Protein AF-A0A8J6I978-F1 (afdb_monomer)

Sequence (134 aa):
MVVVGLAALGFCWYGVSGKATLDNQTPWLSGAVLAYAVCDVGIVLWLVAGFRAVRRGQRQVVFDTRSALGLSAVLAQGPTAEQAEVAAATLVTAPGMMRFHRPECPLVRGKSVRAMSPADASSADLATCGVCES

pLDDT: mean 87.12, std 10.65, range [55.66, 98.12]

Mean predicted aligned error: 13.12 Å

Radius of gyration: 28.67 Å; Cα contacts (8 Å, |Δi|>4): 112; chains: 1; bounding box: 56×26×74 Å

Foldseek 3Di:
DLVQLVVQLVVLVVQCPPDDDPVSNVVSVVSNVVSVVVNVVVVVVVVVVVVVVVVVVVVVVVVVVCVVVVVVVVVVVPDDPVRVVVQLQWWKDAPPALAIEGPPQPVCPPPDIDTDGPVVCVVSNRHHDPSRVD

Secondary structure (DSSP, 8-state):
-HHHHHHHHHHHHHHHTT--SHHHHHHHHHHHHHHHHHHHHHHHHHHHHHHHHHHHHHHHHHHHHHHHTTHHHHHHT---HHHHHHHHH-EEE-TT-SEEB-TT-TTTTTS--EEE-HHHHHHTTPEEPHHHH-

Structure (mmCIF, N/CA/C/O backbone):
data_AF-A0A8J6I978-F1
#
_entry.id   AF-A0A8J6I978-F1
#
loop_
_atom_site.group_PDB
_atom_site.id
_atom_site.type_symbol
_atom_site.label_atom_id
_atom_site.label_alt_id
_atom_site.label_comp_id
_atom_site.label_asym_id
_atom_site.label_entity_id
_atom_site.label_seq_id
_atom_site.pdbx_PDB_ins_code
_atom_site.Cartn_x
_atom_site.Cartn_y
_atom_site.Cartn_z
_atom_site.occupancy
_atom_site.B_iso_or_equiv
_atom_site.auth_seq_id
_atom_site.auth_comp_id
_atom_site.auth_asym_id
_atom_site.auth_atom_id
_atom_site.pdbx_PDB_model_num
ATOM 1 N N . MET A 1 1 ? 1.390 -1.258 18.491 1.00 84.69 1 MET A N 1
ATOM 2 C CA . MET A 1 1 ? 0.015 -0.737 18.329 1.00 84.69 1 MET A CA 1
ATOM 3 C C . MET A 1 1 ? -1.017 -1.845 18.389 1.00 84.69 1 MET A C 1
ATOM 5 O O . MET A 1 1 ? -1.813 -1.799 19.307 1.00 84.69 1 MET A O 1
ATOM 9 N N . VAL A 1 2 ? -0.944 -2.888 17.552 1.00 92.12 2 VAL A N 1
ATOM 10 C CA . VAL A 1 2 ? -1.906 -4.014 17.605 1.00 92.12 2 VAL A CA 1
ATOM 11 C C . VAL A 1 2 ? -2.002 -4.659 18.994 1.00 92.12 2 VAL A C 1
ATOM 13 O O . VAL A 1 2 ? -3.090 -4.769 19.535 1.00 92.12 2 VAL A O 1
ATOM 16 N N . VAL A 1 3 ? -0.873 -4.997 19.628 1.00 94.56 3 VAL A N 1
ATOM 17 C CA . VAL A 1 3 ? -0.876 -5.589 20.985 1.00 94.56 3 VAL A CA 1
ATOM 18 C C . VAL A 1 3 ? -1.511 -4.655 22.024 1.00 94.56 3 VAL A C 1
ATOM 20 O O . VAL A 1 3 ? -2.272 -5.103 22.873 1.00 94.56 3 VAL A O 1
ATOM 23 N N . VAL A 1 4 ? -1.236 -3.351 21.928 1.00 93.94 4 VAL A N 1
ATOM 24 C CA . VAL A 1 4 ? -1.802 -2.334 22.830 1.00 93.94 4 VAL A CA 1
ATOM 25 C C . VAL A 1 4 ? -3.310 -2.210 22.619 1.00 93.94 4 VAL A C 1
ATOM 27 O O . VAL A 1 4 ? -4.058 -2.204 23.590 1.00 93.94 4 VAL A O 1
ATOM 30 N N . GLY A 1 5 ? -3.760 -2.163 21.362 1.00 92.56 5 GLY A N 1
ATOM 31 C CA . GLY A 1 5 ? -5.180 -2.117 21.027 1.00 92.56 5 GLY A CA 1
ATOM 32 C C . GLY A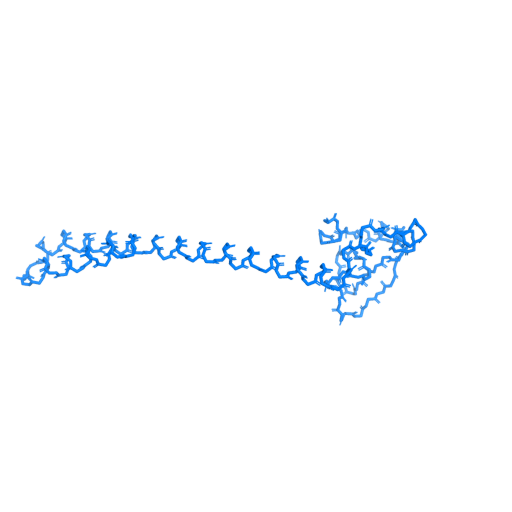 1 5 ? -5.921 -3.377 21.483 1.00 92.56 5 GLY A C 1
ATOM 33 O O . GLY A 1 5 ? -6.976 -3.263 22.095 1.00 92.56 5 GLY A O 1
ATOM 34 N N . LEU A 1 6 ? -5.341 -4.570 21.305 1.00 95.62 6 LEU A N 1
ATOM 35 C CA . LEU A 1 6 ? -5.929 -5.827 21.787 1.00 95.62 6 LEU A CA 1
ATOM 36 C C . LEU A 1 6 ? -6.025 -5.873 23.317 1.00 95.62 6 LEU A C 1
ATOM 38 O O . LEU A 1 6 ? -7.056 -6.276 23.852 1.00 95.62 6 LEU A O 1
ATOM 42 N N . ALA A 1 7 ? -4.986 -5.422 24.026 1.00 96.38 7 ALA A N 1
ATOM 43 C CA . ALA A 1 7 ? -5.012 -5.332 25.483 1.00 96.38 7 ALA A CA 1
ATOM 44 C C . ALA A 1 7 ? -6.092 -4.349 25.973 1.00 96.38 7 ALA A C 1
ATOM 46 O O . ALA A 1 7 ? -6.862 -4.673 26.876 1.00 96.38 7 ALA A O 1
ATOM 47 N N . ALA A 1 8 ? -6.196 -3.175 25.342 1.00 94.88 8 ALA A N 1
ATOM 48 C CA . ALA A 1 8 ? -7.223 -2.184 25.656 1.00 94.88 8 ALA A CA 1
ATOM 49 C C . ALA A 1 8 ? -8.642 -2.695 25.349 1.00 94.88 8 ALA A C 1
ATOM 51 O O . ALA A 1 8 ? -9.565 -2.451 26.127 1.00 94.88 8 ALA A O 1
ATOM 52 N N . LEU A 1 9 ? -8.817 -3.453 24.263 1.00 94.94 9 LEU A N 1
ATOM 53 C CA . LEU A 1 9 ? -10.093 -4.074 23.911 1.00 94.94 9 LEU A CA 1
ATOM 54 C C . LEU A 1 9 ? -10.512 -5.110 24.962 1.00 94.94 9 LEU A C 1
ATOM 56 O O . LEU A 1 9 ? -11.653 -5.093 25.419 1.00 94.94 9 LEU A O 1
ATOM 60 N N . GLY A 1 10 ? -9.576 -5.956 25.403 1.00 95.69 10 GLY A N 1
ATOM 61 C CA . GLY A 1 10 ? -9.803 -6.909 26.492 1.00 95.69 10 GLY A CA 1
ATOM 62 C C . GLY A 1 10 ? -10.162 -6.223 27.813 1.00 95.69 10 GLY A C 1
ATOM 63 O O . GLY A 1 10 ? -11.069 -6.667 28.514 1.00 95.69 10 GLY A O 1
ATOM 64 N N . PHE A 1 11 ? -9.518 -5.095 28.125 1.00 96.31 11 PHE A N 1
ATOM 65 C CA . PHE A 1 11 ? -9.857 -4.287 29.298 1.00 96.31 11 PHE A CA 1
ATOM 66 C C . PHE A 1 11 ? -11.276 -3.708 29.213 1.00 96.31 11 PHE A C 1
ATOM 68 O O . PHE A 1 11 ? -12.033 -3.792 30.179 1.00 96.31 11 PHE A O 1
ATOM 75 N N . CYS A 1 12 ? -11.674 -3.185 28.049 1.00 94.31 12 CYS A N 1
ATOM 76 C CA . CYS A 1 12 ? -13.031 -2.674 27.846 1.00 94.31 12 CYS A CA 1
ATOM 77 C C . CYS A 1 12 ? -14.085 -3.785 27.929 1.00 94.31 12 CYS A C 1
ATOM 79 O O . CYS A 1 12 ? -15.134 -3.598 28.545 1.00 94.31 12 CYS A O 1
ATOM 81 N N . TRP A 1 13 ? -13.783 -4.958 27.367 1.00 95.31 13 TRP A N 1
ATOM 82 C CA . TRP A 1 13 ? -14.623 -6.149 27.482 1.00 95.31 13 TRP A CA 1
ATOM 83 C C . TRP A 1 13 ? -14.817 -6.577 28.942 1.00 95.31 13 TRP A C 1
ATOM 85 O O . TRP A 1 13 ? -15.933 -6.861 29.381 1.00 95.31 13 TRP A O 1
ATOM 95 N N . TYR A 1 14 ? -13.740 -6.591 29.725 1.00 95.31 14 TYR A N 1
ATOM 96 C CA . TYR A 1 14 ? -13.828 -6.894 31.149 1.00 95.31 14 TYR A CA 1
ATOM 97 C C . TYR A 1 14 ? -14.659 -5.844 31.900 1.00 95.31 14 TYR A C 1
ATOM 99 O O . TYR A 1 14 ? -15.519 -6.200 32.697 1.00 95.31 14 TYR A O 1
ATOM 107 N N . GLY A 1 15 ? -14.464 -4.556 31.604 1.00 91.75 15 GLY A N 1
ATOM 108 C CA . GLY A 1 15 ? -15.198 -3.466 32.251 1.00 91.75 15 GLY A CA 1
ATOM 109 C C . GLY A 1 15 ? -16.704 -3.451 31.962 1.00 91.75 15 GLY A C 1
ATOM 110 O O . GLY A 1 15 ? -17.491 -3.064 32.831 1.00 91.75 15 GLY A O 1
ATOM 111 N N . VAL A 1 16 ? -17.118 -3.905 30.772 1.00 94.75 16 VAL A N 1
ATOM 112 C CA . VAL A 1 16 ? -18.542 -4.048 30.421 1.00 94.75 16 VAL A CA 1
ATOM 113 C C . VAL A 1 16 ? -19.162 -5.327 31.001 1.00 94.75 16 VAL A C 1
ATOM 115 O O . VAL A 1 16 ? -20.367 -5.368 31.263 1.00 94.75 16 VAL A O 1
ATOM 118 N N . SER A 1 17 ? -18.350 -6.360 31.251 1.00 90.25 17 SER A N 1
ATOM 119 C CA . SER A 1 17 ? -18.807 -7.640 31.798 1.00 90.25 17 SER A CA 1
ATOM 120 C C . SER A 1 17 ? -19.391 -7.446 33.203 1.00 90.25 17 SER A C 1
ATOM 122 O O . SER A 1 17 ? -18.697 -7.066 34.140 1.00 90.25 17 SER A O 1
ATOM 124 N N . GLY A 1 18 ? -20.695 -7.693 33.353 1.00 86.94 18 GLY A N 1
ATOM 125 C CA . GLY A 1 18 ? -21.420 -7.531 34.622 1.00 86.94 18 GLY A CA 1
ATOM 126 C C . GLY A 1 18 ? -22.194 -6.216 34.775 1.00 86.94 18 GLY A C 1
ATOM 127 O O . GLY A 1 18 ? -22.814 -5.996 35.815 1.00 86.94 18 GLY A O 1
ATOM 128 N N . LYS A 1 19 ? -22.218 -5.341 33.760 1.00 87.62 19 LYS A N 1
ATOM 129 C CA . LYS A 1 19 ? -23.062 -4.132 33.752 1.00 87.62 19 LYS A CA 1
ATOM 130 C C . LYS A 1 19 ? -24.410 -4.413 33.072 1.00 87.62 19 LYS A C 1
ATOM 132 O O . LYS A 1 19 ? -24.445 -4.743 31.892 1.00 87.62 19 LYS A O 1
ATOM 137 N N . ALA A 1 20 ? -25.523 -4.238 33.790 1.00 86.00 20 ALA A N 1
ATOM 138 C CA . ALA A 1 20 ? -26.868 -4.544 33.275 1.00 86.00 20 ALA A CA 1
ATOM 139 C C . ALA A 1 20 ? -27.563 -3.378 32.541 1.00 86.00 20 ALA A C 1
ATOM 141 O O . ALA A 1 20 ? -28.458 -3.612 31.735 1.00 86.00 20 ALA A O 1
ATOM 142 N N . THR A 1 21 ? -27.170 -2.128 32.808 1.00 91.12 21 THR A N 1
ATOM 143 C CA . THR A 1 21 ? -27.792 -0.936 32.208 1.00 91.12 21 THR A CA 1
ATOM 144 C C . THR A 1 21 ? -26.907 -0.321 31.130 1.00 91.12 21 THR A C 1
ATOM 146 O O . THR A 1 21 ? -25.686 -0.267 31.283 1.00 91.12 21 THR A O 1
ATOM 149 N N . LEU A 1 22 ? -27.527 0.188 30.062 1.00 85.69 22 LEU A N 1
ATOM 150 C CA . LEU A 1 22 ? -26.824 0.791 28.924 1.00 85.69 22 LEU A CA 1
ATOM 151 C C . LEU A 1 22 ? -25.956 1.989 29.327 1.00 85.69 22 LEU A C 1
ATOM 153 O O . LEU A 1 22 ? -24.813 2.064 28.888 1.00 85.69 22 LEU A O 1
ATOM 157 N N . ASP A 1 23 ? -26.429 2.853 30.229 1.00 87.19 23 ASP A N 1
ATOM 158 C CA . ASP A 1 23 ? -25.660 4.018 30.702 1.00 87.19 23 ASP A CA 1
ATOM 159 C C . ASP A 1 23 ? -24.301 3.628 31.293 1.00 87.19 23 ASP A C 1
ATOM 161 O O . ASP A 1 23 ? -23.299 4.318 31.105 1.00 87.19 23 ASP A O 1
ATOM 165 N N . ASN A 1 24 ? -24.242 2.470 31.952 1.00 88.00 24 ASN A N 1
ATOM 166 C CA . ASN A 1 24 ? -23.008 1.947 32.519 1.00 88.00 24 ASN A CA 1
ATOM 167 C C . ASN A 1 24 ? -22.114 1.237 31.488 1.00 88.00 24 ASN A C 1
ATOM 169 O O . ASN A 1 24 ? -20.942 1.008 31.782 1.00 88.00 24 ASN A O 1
ATOM 173 N N . GLN A 1 25 ? -22.644 0.866 30.317 1.00 92.94 25 GLN A N 1
ATOM 174 C CA . GLN A 1 25 ? -21.908 0.206 29.231 1.00 92.94 25 GLN A CA 1
ATOM 175 C C . GLN A 1 25 ? -21.327 1.207 28.223 1.00 92.94 25 GLN A C 1
ATOM 177 O O . GLN A 1 25 ? -20.241 0.970 27.696 1.00 92.94 25 GLN A O 1
ATOM 182 N N . THR A 1 26 ? -22.000 2.341 27.992 1.00 94.75 26 THR A N 1
ATOM 183 C CA . THR A 1 26 ? -21.595 3.393 27.041 1.00 94.75 26 THR A CA 1
ATOM 184 C C . THR A 1 26 ? -20.112 3.786 27.112 1.00 94.75 26 THR A C 1
ATOM 186 O O . THR A 1 26 ? -19.460 3.771 26.065 1.00 94.75 26 THR A O 1
ATOM 189 N N . PRO A 1 27 ? -19.514 4.097 28.283 1.00 94.62 27 PRO A N 1
ATOM 190 C CA . PRO A 1 27 ? -18.098 4.469 28.328 1.00 94.62 27 PRO A CA 1
ATOM 191 C C . PRO A 1 27 ? -17.167 3.326 27.894 1.00 94.62 27 PRO A C 1
ATOM 193 O O . PRO A 1 27 ? -16.166 3.572 27.220 1.00 94.62 27 PRO A O 1
ATOM 196 N N . TRP A 1 28 ? -17.511 2.076 28.216 1.00 96.00 28 TRP A N 1
ATOM 197 C CA . TRP A 1 28 ? -16.728 0.900 27.827 1.00 96.00 28 TRP A CA 1
ATOM 198 C C . TRP A 1 28 ? -16.827 0.607 26.334 1.00 96.00 28 TRP A C 1
ATOM 200 O O . TRP A 1 28 ? -15.824 0.260 25.716 1.00 96.00 28 TRP A O 1
ATOM 210 N N . LEU A 1 29 ? -18.006 0.799 25.740 1.00 94.62 29 LEU A N 1
ATOM 211 C CA . LEU A 1 29 ? -18.204 0.665 24.296 1.00 94.62 29 LEU A CA 1
ATOM 212 C C . LEU A 1 29 ? -17.407 1.720 23.525 1.00 94.62 29 LEU A C 1
ATOM 214 O O . LEU A 1 29 ? -16.689 1.377 22.588 1.00 94.62 29 LEU A O 1
ATOM 218 N N . SER A 1 30 ? -17.452 2.982 23.956 1.00 96.44 30 SER A N 1
ATOM 219 C CA . SER A 1 30 ? -16.632 4.049 23.365 1.00 96.44 30 SER A CA 1
ATOM 220 C C . SER A 1 30 ? -15.133 3.746 23.481 1.00 96.44 30 SER A C 1
ATOM 222 O O . SER A 1 30 ? -14.387 3.917 22.516 1.00 96.44 30 SER A O 1
ATOM 224 N N . GLY A 1 31 ? -14.694 3.232 24.635 1.00 96.31 31 GLY A N 1
ATOM 225 C CA . GLY A 1 31 ? -13.320 2.767 24.835 1.00 96.31 31 GLY A CA 1
ATO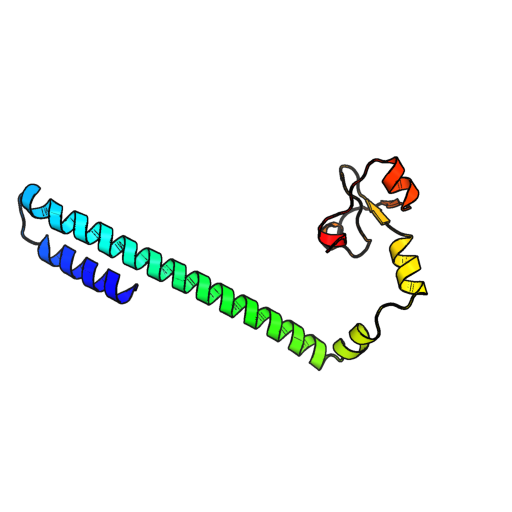M 226 C C . GLY A 1 31 ? -12.937 1.619 23.897 1.00 96.31 31 GLY A C 1
ATOM 227 O O . GLY A 1 31 ? -11.857 1.642 23.306 1.00 96.31 31 GLY A O 1
ATOM 228 N N . ALA A 1 32 ? -13.835 0.652 23.693 1.00 95.56 32 ALA A N 1
ATOM 229 C CA . ALA A 1 32 ? -13.619 -0.471 22.786 1.00 95.56 32 ALA A CA 1
ATOM 230 C C . ALA A 1 32 ? -13.494 -0.019 21.321 1.00 95.56 32 ALA A C 1
ATOM 232 O O . ALA A 1 32 ? -12.612 -0.502 20.612 1.00 95.56 32 ALA A O 1
ATOM 233 N N . VAL A 1 33 ? -14.308 0.947 20.881 1.00 97.69 33 VAL A N 1
ATOM 234 C CA . VAL A 1 33 ? -14.201 1.546 19.536 1.00 97.69 33 VAL A CA 1
ATOM 235 C C . VAL A 1 33 ? -12.841 2.221 19.346 1.00 97.69 33 VAL A C 1
ATOM 237 O O . VAL A 1 33 ? -12.186 2.015 18.324 1.00 97.69 33 VAL A O 1
ATOM 240 N N . LEU A 1 34 ? -12.368 2.976 20.343 1.00 97.12 34 LEU A N 1
ATOM 241 C CA . LEU A 1 34 ? -11.047 3.603 20.283 1.00 97.12 34 LEU A CA 1
ATOM 242 C C . LEU A 1 34 ? -9.918 2.559 20.256 1.00 97.12 34 LEU A C 1
ATOM 244 O O . LEU A 1 34 ? -8.980 2.679 19.469 1.00 97.12 34 LEU A O 1
ATOM 248 N N . ALA A 1 35 ? -10.014 1.514 21.082 1.00 96.00 35 ALA A N 1
ATOM 249 C CA . ALA A 1 35 ? -9.049 0.417 21.108 1.00 96.00 35 ALA A CA 1
ATOM 250 C C . ALA A 1 35 ? -8.977 -0.318 19.758 1.00 96.00 35 ALA A C 1
ATOM 252 O O . ALA A 1 35 ? -7.885 -0.634 19.280 1.00 96.00 35 ALA A O 1
ATOM 253 N N . TYR A 1 36 ? -10.127 -0.528 19.114 1.00 97.00 36 TYR A N 1
ATOM 254 C CA . TYR A 1 36 ? -10.213 -1.108 17.777 1.00 97.00 36 TYR A CA 1
ATOM 255 C C . TYR A 1 36 ? -9.530 -0.223 16.724 1.00 97.00 36 TYR A C 1
ATOM 257 O O . TYR A 1 36 ? -8.691 -0.711 15.969 1.00 97.00 36 TYR A O 1
ATOM 265 N N . ALA A 1 37 ? -9.767 1.092 16.746 1.00 97.19 37 ALA A N 1
ATOM 266 C CA . ALA A 1 37 ? -9.087 2.024 15.843 1.00 97.19 37 ALA A CA 1
ATOM 267 C C . ALA A 1 37 ? -7.550 1.976 15.991 1.00 97.19 37 ALA A C 1
ATOM 269 O O . ALA A 1 37 ? -6.816 2.050 15.004 1.00 97.19 37 ALA A O 1
ATOM 270 N N . VAL A 1 38 ? -7.036 1.792 17.213 1.00 96.88 38 VAL A N 1
ATOM 271 C CA . VAL A 1 38 ? -5.591 1.613 17.458 1.00 96.88 38 VAL A CA 1
ATOM 272 C C . VAL A 1 38 ? -5.063 0.312 16.836 1.00 96.88 38 VAL A C 1
ATOM 274 O O . VAL A 1 38 ? -3.943 0.296 16.306 1.00 96.88 38 VAL A O 1
ATOM 277 N N . CYS A 1 39 ? -5.843 -0.773 16.872 1.00 97.06 39 CYS A N 1
ATOM 278 C CA . CYS A 1 39 ? -5.509 -2.013 16.168 1.00 97.06 39 CYS A CA 1
ATOM 279 C C . CYS A 1 39 ? -5.420 -1.788 14.659 1.00 97.06 39 CYS A C 1
ATOM 281 O O . CYS A 1 39 ? -4.400 -2.147 14.068 1.00 97.06 39 CYS A O 1
ATOM 283 N N . ASP A 1 40 ? -6.426 -1.146 14.065 1.00 97.38 40 ASP A N 1
ATOM 284 C CA . ASP A 1 40 ? -6.486 -0.888 12.624 1.00 97.38 40 ASP A CA 1
ATOM 285 C C . ASP A 1 40 ? -5.294 -0.064 12.145 1.00 97.38 40 ASP A C 1
ATOM 287 O O . ASP A 1 40 ? -4.609 -0.448 11.195 1.00 97.38 40 ASP A O 1
ATOM 291 N N . VAL A 1 41 ? -4.960 1.017 12.856 1.00 97.62 41 VAL A N 1
ATOM 292 C CA . VAL A 1 41 ? -3.758 1.813 12.564 1.00 97.62 41 VAL A CA 1
ATOM 293 C C . VAL A 1 41 ? -2.503 0.942 12.638 1.00 97.62 41 VAL A C 1
ATOM 295 O O . VAL A 1 41 ? -1.638 1.013 11.765 1.00 97.62 41 VAL A O 1
ATOM 298 N N . GLY A 1 42 ? -2.403 0.079 13.652 1.00 96.94 42 GLY A N 1
ATOM 299 C CA . GLY A 1 42 ? -1.298 -0.867 13.779 1.00 96.94 42 GLY A CA 1
ATOM 300 C C . GLY A 1 42 ? -1.182 -1.828 12.592 1.00 96.94 42 GLY A C 1
ATOM 301 O O . GLY A 1 42 ? -0.074 -2.038 12.096 1.00 96.94 42 GLY A O 1
ATOM 302 N N . ILE A 1 43 ? -2.304 -2.378 12.127 1.00 97.38 43 ILE A N 1
ATOM 303 C CA . ILE A 1 43 ? -2.368 -3.297 10.983 1.00 97.38 43 ILE A CA 1
ATOM 304 C C . ILE A 1 43 ? -1.985 -2.570 9.693 1.00 97.38 43 ILE A C 1
ATOM 306 O O . ILE A 1 43 ? -1.140 -3.061 8.947 1.00 97.38 43 ILE A O 1
ATOM 310 N N . VAL A 1 44 ? -2.538 -1.380 9.447 1.00 98.12 44 VAL A N 1
ATOM 311 C CA . VAL A 1 44 ? -2.225 -0.572 8.258 1.00 98.12 44 VAL A CA 1
ATOM 312 C C . VAL A 1 44 ? -0.737 -0.235 8.207 1.00 98.12 44 VAL A C 1
ATOM 314 O O . VAL A 1 44 ? -0.096 -0.432 7.174 1.00 98.12 44 VAL A O 1
ATOM 317 N N . LEU A 1 45 ? -0.152 0.218 9.320 1.00 97.88 45 LEU A N 1
ATOM 318 C CA . LEU A 1 45 ? 1.281 0.514 9.387 1.00 97.88 45 LEU A CA 1
ATOM 319 C C . LEU A 1 45 ? 2.132 -0.736 9.140 1.00 97.88 45 LEU A C 1
ATOM 321 O O . LEU A 1 45 ? 3.123 -0.664 8.408 1.00 97.88 45 LEU A O 1
ATOM 325 N N . TRP A 1 46 ? 1.736 -1.879 9.704 1.00 97.81 46 TRP A N 1
ATOM 326 C CA . TRP A 1 46 ? 2.414 -3.153 9.478 1.00 97.81 46 TRP A CA 1
ATOM 327 C C . TRP A 1 46 ? 2.351 -3.583 8.006 1.00 97.81 46 TRP A C 1
ATOM 329 O O . TRP A 1 46 ? 3.386 -3.917 7.428 1.00 97.81 46 TRP A O 1
ATOM 339 N N . LEU A 1 47 ? 1.185 -3.483 7.361 1.00 98.12 47 LEU A N 1
ATOM 340 C CA . LEU A 1 47 ? 1.013 -3.782 5.936 1.00 98.12 47 LEU A CA 1
ATOM 341 C C . LEU A 1 47 ? 1.858 -2.858 5.055 1.00 98.12 47 LEU A C 1
ATOM 343 O O . LEU A 1 47 ? 2.562 -3.324 4.162 1.00 98.12 47 LEU A O 1
ATOM 347 N N . VAL A 1 48 ? 1.850 -1.551 5.325 1.00 98.06 48 VAL A N 1
ATOM 348 C CA . VAL A 1 48 ? 2.664 -0.574 4.586 1.00 98.06 48 VAL A CA 1
ATOM 349 C C . VAL A 1 48 ? 4.157 -0.874 4.735 1.00 98.06 48 VAL A C 1
ATOM 351 O O . VAL A 1 48 ? 4.900 -0.807 3.751 1.00 98.06 48 VAL A O 1
ATOM 354 N N . ALA A 1 49 ? 4.612 -1.218 5.942 1.00 97.38 49 ALA A N 1
ATOM 355 C CA . ALA A 1 49 ? 5.994 -1.620 6.184 1.00 97.38 49 ALA A CA 1
ATOM 356 C C . ALA A 1 49 ? 6.341 -2.919 5.436 1.00 97.38 49 ALA A C 1
ATOM 358 O O . ALA A 1 49 ? 7.375 -2.978 4.767 1.00 97.38 49 ALA A O 1
ATOM 359 N N . GLY A 1 50 ? 5.450 -3.913 5.468 1.00 97.81 50 GLY A N 1
ATOM 360 C CA . GLY A 1 50 ? 5.585 -5.173 4.738 1.00 97.81 50 GLY A CA 1
ATOM 361 C C . GLY A 1 50 ? 5.685 -4.965 3.227 1.00 97.81 50 GLY A C 1
ATOM 362 O O . GLY A 1 50 ? 6.643 -5.418 2.603 1.00 97.81 50 GLY A O 1
ATOM 363 N N . PHE A 1 51 ? 4.778 -4.190 2.628 1.00 97.50 51 PHE A N 1
ATOM 364 C CA . PHE A 1 51 ? 4.833 -3.871 1.198 1.00 97.50 51 PHE A CA 1
ATOM 365 C C . PHE A 1 51 ? 6.098 -3.102 0.815 1.00 97.50 51 PHE A C 1
ATOM 367 O O . PHE A 1 51 ? 6.674 -3.345 -0.249 1.00 97.50 51 PHE A O 1
ATOM 374 N N . ARG A 1 52 ? 6.579 -2.199 1.680 1.00 96.81 52 ARG A N 1
ATOM 375 C CA . ARG A 1 52 ? 7.863 -1.516 1.476 1.00 96.81 52 ARG A CA 1
ATOM 376 C C . ARG A 1 52 ? 9.037 -2.489 1.511 1.00 96.81 52 ARG A C 1
ATOM 378 O O . ARG A 1 52 ? 9.921 -2.371 0.663 1.00 96.81 52 ARG A O 1
ATOM 385 N N . ALA A 1 53 ? 9.044 -3.438 2.443 1.00 96.75 53 ALA A N 1
ATOM 386 C CA . ALA A 1 53 ? 10.077 -4.464 2.533 1.00 96.75 53 ALA A CA 1
ATOM 387 C C . ALA A 1 53 ? 10.078 -5.369 1.291 1.00 96.75 53 ALA A C 1
ATOM 389 O O . ALA A 1 53 ? 11.122 -5.536 0.664 1.00 96.75 53 ALA A O 1
ATOM 390 N N . VAL A 1 54 ? 8.906 -5.847 0.859 1.00 97.44 54 VAL A N 1
ATOM 391 C CA . VAL A 1 54 ? 8.755 -6.659 -0.361 1.00 97.44 54 VAL A CA 1
ATOM 392 C C . VAL A 1 54 ? 9.236 -5.895 -1.591 1.00 97.44 54 VAL A C 1
ATOM 394 O O . VAL A 1 54 ? 10.030 -6.420 -2.367 1.00 97.44 54 VAL A O 1
ATOM 397 N N . ARG A 1 55 ? 8.832 -4.629 -1.757 1.00 95.00 55 ARG A N 1
ATOM 398 C CA . ARG A 1 55 ? 9.260 -3.809 -2.901 1.00 95.00 55 ARG A CA 1
ATOM 399 C C . ARG A 1 55 ? 10.777 -3.596 -2.923 1.00 95.00 55 ARG A C 1
ATOM 401 O O . ARG A 1 55 ? 11.371 -3.583 -3.999 1.00 95.00 55 ARG A O 1
ATOM 408 N N . ARG A 1 56 ? 11.415 -3.426 -1.758 1.00 94.94 56 ARG A N 1
ATOM 409 C CA . ARG A 1 56 ? 12.883 -3.355 -1.653 1.00 94.94 56 ARG A CA 1
ATOM 410 C C . ARG A 1 56 ? 13.528 -4.689 -2.023 1.00 94.94 56 ARG A C 1
ATOM 412 O O . ARG A 1 56 ? 14.446 -4.691 -2.834 1.00 94.94 56 ARG A O 1
ATOM 419 N N . GLY A 1 57 ? 13.001 -5.800 -1.511 1.00 95.06 57 GLY A N 1
ATOM 420 C CA . GLY A 1 57 ? 13.476 -7.145 -1.840 1.00 95.06 57 GLY A CA 1
ATOM 421 C C . GLY A 1 57 ? 13.377 -7.455 -3.335 1.00 95.06 57 GLY A C 1
ATOM 422 O O . GLY A 1 57 ? 14.341 -7.913 -3.930 1.00 95.06 57 GLY A O 1
ATOM 423 N N . GLN A 1 58 ? 12.262 -7.110 -3.981 1.00 94.81 58 GLN A N 1
ATOM 424 C CA . GLN A 1 58 ? 12.096 -7.279 -5.429 1.00 94.81 58 GLN A CA 1
ATOM 425 C C . GLN A 1 58 ? 13.133 -6.486 -6.231 1.00 94.81 58 GLN A C 1
ATOM 427 O O . GLN A 1 58 ? 13.706 -7.012 -7.182 1.00 94.81 58 GLN A O 1
ATOM 432 N N . ARG A 1 59 ? 13.408 -5.232 -5.845 1.00 92.50 59 ARG A N 1
ATOM 433 C CA . ARG A 1 59 ? 14.458 -4.424 -6.488 1.00 92.50 59 ARG A CA 1
ATOM 434 C C . ARG A 1 59 ? 15.835 -5.055 -6.321 1.00 92.50 59 ARG A C 1
ATOM 436 O O . ARG A 1 59 ? 16.591 -5.084 -7.286 1.00 92.50 59 ARG A O 1
ATOM 443 N N . GLN A 1 60 ? 16.120 -5.572 -5.130 1.00 93.38 60 GLN A N 1
ATOM 444 C CA . GLN A 1 60 ? 17.381 -6.241 -4.837 1.00 93.38 60 GLN A CA 1
ATOM 445 C C . GLN A 1 60 ? 17.551 -7.499 -5.692 1.00 93.38 60 GLN A C 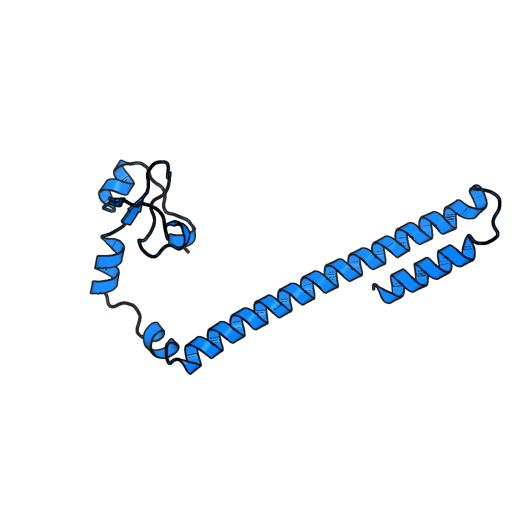1
ATOM 447 O O . GLN A 1 60 ? 18.550 -7.623 -6.383 1.00 93.38 60 GLN A O 1
ATOM 452 N N . VAL A 1 61 ? 16.534 -8.361 -5.761 1.00 94.50 61 VAL A N 1
ATOM 453 C CA . VAL A 1 61 ? 16.567 -9.573 -6.596 1.00 94.50 61 VAL A CA 1
ATOM 454 C C . VAL A 1 61 ? 16.784 -9.232 -8.070 1.00 94.50 61 VAL A C 1
ATOM 456 O O . VAL A 1 61 ? 17.576 -9.892 -8.735 1.00 94.50 61 VAL A O 1
ATOM 459 N N . VAL A 1 62 ? 16.127 -8.193 -8.598 1.00 92.56 62 VAL A N 1
ATOM 460 C CA . VAL A 1 62 ? 16.347 -7.754 -9.989 1.00 92.56 62 VAL A CA 1
ATOM 461 C C . VAL A 1 62 ? 17.785 -7.284 -10.200 1.00 92.56 62 VAL A C 1
ATOM 463 O O . VAL A 1 62 ? 18.391 -7.629 -11.214 1.00 92.56 62 VAL A O 1
ATOM 466 N N . PHE A 1 63 ? 18.332 -6.505 -9.267 1.00 89.12 63 PHE A N 1
ATOM 467 C CA . PHE A 1 63 ? 19.715 -6.040 -9.336 1.00 89.12 63 PHE A CA 1
ATOM 468 C C . PHE A 1 63 ? 20.708 -7.208 -9.274 1.00 89.12 63 PHE A C 1
ATOM 470 O O . PHE A 1 63 ? 21.564 -7.314 -10.150 1.00 89.12 63 PHE A O 1
ATOM 477 N N . ASP A 1 64 ? 20.535 -8.117 -8.315 1.00 90.00 64 ASP A N 1
ATOM 478 C CA . ASP A 1 64 ? 21.388 -9.292 -8.118 1.00 90.00 64 ASP A CA 1
ATOM 479 C C . ASP A 1 64 ? 21.305 -10.257 -9.308 1.00 90.00 64 ASP A C 1
ATOM 481 O O . ASP A 1 64 ? 22.305 -10.813 -9.749 1.00 90.00 64 ASP A O 1
ATOM 485 N N . THR A 1 65 ? 20.121 -10.413 -9.904 1.00 92.00 65 THR A N 1
ATOM 486 C CA . THR A 1 65 ? 19.948 -11.226 -11.117 1.00 92.00 65 THR A CA 1
ATOM 487 C C . THR A 1 65 ? 20.665 -10.590 -12.309 1.00 92.00 65 THR A C 1
ATOM 489 O O . THR A 1 65 ? 21.332 -11.281 -13.075 1.00 92.00 65 THR A O 1
ATOM 492 N N . ARG A 1 66 ? 20.563 -9.263 -12.481 1.00 87.94 66 ARG A N 1
ATOM 493 C CA . ARG A 1 66 ? 21.261 -8.545 -13.562 1.00 87.94 66 ARG A CA 1
ATOM 494 C C . ARG A 1 66 ? 22.775 -8.600 -13.403 1.00 87.94 66 ARG A C 1
ATOM 496 O O . ARG A 1 66 ? 23.468 -8.745 -14.408 1.00 87.94 66 ARG A O 1
ATOM 503 N N . SER A 1 67 ? 23.281 -8.485 -12.176 1.00 86.69 67 SER A N 1
ATOM 504 C CA . SER A 1 67 ? 24.714 -8.585 -11.907 1.00 86.69 67 SER A CA 1
ATOM 505 C C . SER A 1 67 ? 25.221 -10.012 -12.128 1.00 86.69 67 SER A C 1
ATOM 507 O O . SER A 1 67 ? 26.210 -10.183 -12.835 1.00 86.69 67 SER A O 1
ATOM 509 N N . ALA A 1 68 ? 24.506 -11.030 -11.636 1.00 88.56 68 ALA A N 1
ATOM 510 C CA . ALA A 1 68 ? 24.863 -12.437 -11.821 1.00 88.56 68 ALA A CA 1
ATOM 511 C C . ALA A 1 68 ? 24.880 -12.863 -13.300 1.00 88.56 68 ALA A C 1
ATOM 513 O O . ALA A 1 68 ? 25.740 -13.637 -13.709 1.00 88.56 68 ALA A O 1
ATOM 514 N N . LEU A 1 69 ? 23.963 -12.333 -14.116 1.00 89.94 69 LEU A N 1
ATOM 515 C CA . LEU A 1 69 ? 23.908 -12.596 -15.559 1.00 89.94 69 LEU A CA 1
ATOM 516 C C . LEU A 1 69 ? 24.866 -11.717 -16.386 1.00 89.94 69 LEU A C 1
ATOM 518 O O . LEU A 1 69 ? 24.837 -11.782 -17.612 1.00 89.94 69 LEU A O 1
ATOM 522 N N . GLY A 1 70 ? 25.661 -10.841 -15.760 1.00 84.75 70 GLY A N 1
ATOM 523 C CA . GLY A 1 70 ? 26.525 -9.884 -16.467 1.00 84.75 70 GLY A CA 1
ATOM 524 C C . GLY A 1 70 ? 25.765 -8.818 -17.272 1.00 84.75 70 GLY A C 1
ATOM 525 O O . GLY A 1 70 ? 26.370 -8.010 -17.977 1.00 84.75 70 GLY A O 1
ATOM 526 N N . LEU A 1 71 ? 24.436 -8.766 -17.142 1.00 77.94 71 LEU A N 1
ATOM 527 C CA . LEU A 1 71 ? 23.561 -7.866 -17.891 1.00 77.94 71 LEU A CA 1
ATOM 528 C C . LEU A 1 71 ? 23.798 -6.398 -17.525 1.00 77.94 71 LEU A C 1
ATOM 530 O O . LEU A 1 71 ? 23.564 -5.513 -18.341 1.00 77.94 71 LEU A O 1
ATOM 534 N N . SER A 1 72 ? 24.287 -6.131 -16.313 1.00 74.00 72 SER A N 1
ATOM 535 C CA . SER A 1 72 ? 24.648 -4.780 -15.873 1.00 74.00 72 SER A CA 1
ATOM 536 C C . SER A 1 72 ? 25.733 -4.146 -16.752 1.00 74.00 72 SER A C 1
ATOM 538 O O . SER A 1 72 ? 25.654 -2.954 -17.030 1.00 74.00 72 SER A O 1
ATOM 540 N N . ALA A 1 73 ? 26.706 -4.930 -17.233 1.00 73.00 73 ALA A N 1
ATOM 541 C CA . ALA A 1 73 ? 27.760 -4.436 -18.122 1.00 73.00 73 ALA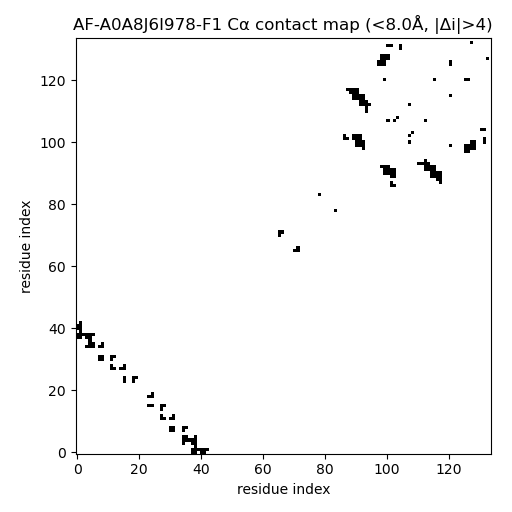 A CA 1
ATOM 542 C C . ALA A 1 73 ? 27.230 -4.160 -19.538 1.00 73.00 73 ALA A C 1
ATOM 544 O O . ALA A 1 73 ? 27.595 -3.162 -20.149 1.00 73.00 73 ALA A O 1
ATOM 545 N N . VAL A 1 74 ? 26.318 -5.007 -20.024 1.00 72.62 74 VAL A N 1
ATOM 546 C CA . VAL A 1 74 ? 25.656 -4.842 -21.329 1.00 72.62 74 VAL A CA 1
ATOM 547 C C . VAL A 1 74 ? 24.732 -3.619 -21.326 1.00 72.62 74 VAL A C 1
ATOM 549 O O . VAL A 1 74 ? 24.751 -2.825 -22.258 1.00 72.62 74 VAL A O 1
ATOM 552 N N . LEU A 1 75 ? 23.956 -3.413 -20.258 1.00 68.06 75 LEU A N 1
ATOM 553 C CA . LEU A 1 75 ? 23.083 -2.241 -20.119 1.00 68.06 75 LEU A CA 1
ATOM 554 C C . LEU A 1 75 ? 23.872 -0.935 -19.947 1.00 68.06 75 LEU A C 1
ATOM 556 O O . LEU A 1 75 ? 23.418 0.107 -20.411 1.00 68.06 75 LEU A O 1
ATOM 560 N N . ALA A 1 76 ? 25.045 -0.978 -19.306 1.00 71.12 76 ALA A N 1
ATOM 561 C CA . ALA A 1 76 ? 25.912 0.190 -19.148 1.00 71.12 76 ALA A CA 1
ATOM 562 C C . ALA A 1 76 ? 26.508 0.687 -20.476 1.00 71.12 76 ALA A C 1
ATOM 564 O O . ALA A 1 76 ? 26.860 1.858 -20.578 1.00 71.12 76 ALA A O 1
ATOM 565 N N . GLN A 1 77 ? 26.600 -0.178 -21.491 1.00 72.94 77 GLN A N 1
ATOM 566 C CA . GLN A 1 77 ? 27.072 0.200 -22.826 1.00 72.94 77 GLN A CA 1
ATOM 567 C C . GLN A 1 77 ? 26.033 1.022 -23.607 1.00 72.94 77 GLN A C 1
ATOM 569 O O . GLN A 1 77 ? 26.409 1.717 -24.546 1.00 72.94 77 GLN A O 1
ATOM 574 N N . GLY A 1 78 ? 24.762 1.012 -23.179 1.00 57.69 78 GLY A N 1
ATOM 575 C CA . GLY A 1 78 ? 23.671 1.745 -23.822 1.00 57.69 78 GLY A CA 1
ATOM 576 C C . GLY A 1 78 ? 23.368 1.266 -25.253 1.00 57.69 78 GLY A C 1
ATOM 577 O O . GLY A 1 78 ? 24.149 0.530 -25.856 1.00 57.69 78 GLY A O 1
ATOM 578 N N . PRO A 1 79 ? 22.210 1.640 -25.823 1.00 62.38 79 PRO A N 1
ATOM 579 C CA . PRO A 1 79 ? 21.975 1.439 -27.246 1.00 62.38 79 PRO A CA 1
ATOM 580 C C . PRO A 1 79 ? 22.934 2.325 -28.048 1.00 62.38 79 PRO A C 1
ATOM 582 O O . PRO A 1 79 ? 23.136 3.497 -27.726 1.00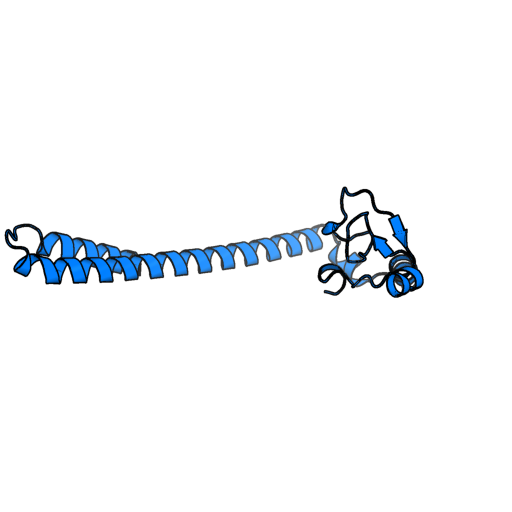 62.38 79 PRO A O 1
ATOM 585 N N . THR A 1 80 ? 23.513 1.769 -29.110 1.00 69.44 80 THR A N 1
ATOM 586 C CA . THR A 1 80 ? 24.276 2.569 -30.080 1.00 69.44 80 THR A CA 1
ATOM 587 C C . THR A 1 80 ? 23.365 3.612 -30.737 1.00 69.44 80 THR A C 1
ATOM 589 O O . THR A 1 80 ? 22.152 3.411 -30.821 1.00 69.44 80 THR A O 1
ATOM 592 N N . ALA A 1 81 ? 23.930 4.728 -31.212 1.00 63.88 81 ALA A N 1
ATOM 593 C CA . ALA A 1 81 ? 23.160 5.792 -31.870 1.00 63.88 81 ALA A CA 1
ATOM 594 C C . ALA A 1 81 ? 22.285 5.251 -33.020 1.00 63.88 81 ALA A C 1
ATOM 596 O O . ALA A 1 81 ? 21.123 5.624 -33.136 1.00 63.88 81 ALA A O 1
ATOM 597 N N . GLU A 1 82 ? 22.806 4.281 -33.773 1.00 60.75 82 GLU A N 1
ATOM 598 C 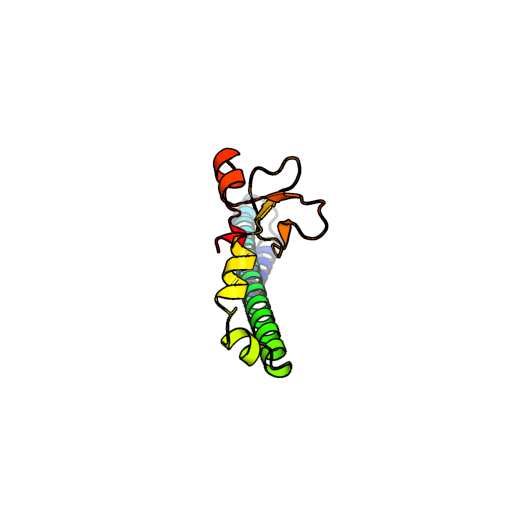CA . GLU A 1 82 ? 22.102 3.587 -34.856 1.00 60.75 82 GLU A CA 1
ATOM 599 C C . GLU A 1 82 ? 20.902 2.761 -34.351 1.00 60.75 82 GLU A C 1
ATOM 601 O O . GLU A 1 82 ? 19.814 2.809 -34.917 1.00 60.75 82 GLU A O 1
ATOM 606 N N . GLN A 1 83 ? 21.041 2.059 -33.222 1.00 61.03 83 GLN A N 1
ATOM 607 C CA . GLN A 1 83 ? 19.934 1.317 -32.603 1.00 61.03 83 GLN A CA 1
ATOM 608 C C . GLN A 1 83 ? 18.874 2.241 -31.989 1.00 61.03 83 GLN A C 1
ATOM 610 O O . GLN A 1 83 ? 17.684 1.922 -32.022 1.00 61.03 83 GLN A O 1
ATOM 615 N N . ALA A 1 84 ? 19.287 3.383 -31.434 1.00 60.47 84 ALA A N 1
ATOM 616 C CA . ALA A 1 84 ? 18.373 4.391 -30.906 1.00 60.47 84 ALA A CA 1
ATOM 617 C C . ALA A 1 84 ? 17.562 5.064 -32.027 1.00 60.47 84 ALA A C 1
ATOM 619 O O . ALA A 1 84 ? 16.364 5.297 -31.859 1.00 60.47 84 ALA A O 1
ATOM 620 N N . GLU A 1 85 ? 18.187 5.316 -33.178 1.00 59.19 85 GLU A N 1
ATOM 621 C CA . GLU A 1 85 ? 17.548 5.893 -34.362 1.00 59.19 85 GLU A CA 1
ATOM 622 C C . GLU A 1 85 ? 16.530 4.928 -34.992 1.00 59.19 85 GLU A C 1
ATOM 624 O O . GLU A 1 85 ? 15.391 5.316 -35.253 1.00 59.19 85 GLU A O 1
ATOM 629 N N . VAL A 1 86 ? 16.868 3.640 -35.124 1.00 60.00 86 VAL A N 1
ATOM 630 C CA . VAL A 1 86 ? 15.946 2.607 -35.641 1.00 60.00 86 VAL A CA 1
ATOM 631 C C . VAL A 1 86 ? 14.743 2.382 -34.710 1.00 60.00 86 VAL A C 1
ATOM 633 O O . VAL A 1 86 ? 13.611 2.226 -35.181 1.00 60.00 86 VAL A O 1
ATOM 636 N N . ALA A 1 87 ? 14.956 2.408 -33.390 1.00 61.12 87 ALA A N 1
ATOM 637 C CA . ALA A 1 87 ? 13.879 2.290 -32.403 1.00 61.12 87 ALA A CA 1
ATOM 638 C C . ALA A 1 87 ? 12.965 3.530 -32.373 1.00 61.12 87 ALA A C 1
ATOM 640 O O . ALA A 1 87 ? 11.756 3.398 -32.188 1.00 61.12 87 ALA A O 1
ATOM 641 N N . ALA A 1 88 ? 13.517 4.730 -32.588 1.00 60.12 88 ALA A N 1
ATOM 642 C CA . ALA A 1 88 ? 12.742 5.967 -32.700 1.00 60.12 88 ALA A CA 1
ATOM 643 C C . ALA A 1 88 ? 11.965 6.065 -34.026 1.00 60.12 88 ALA A C 1
ATOM 645 O O . ALA A 1 88 ? 10.883 6.651 -34.064 1.00 60.12 88 ALA A O 1
ATOM 646 N N . ALA A 1 89 ? 12.486 5.466 -35.101 1.00 64.12 89 ALA A N 1
ATOM 647 C CA . ALA A 1 89 ? 11.858 5.475 -36.421 1.00 64.12 89 ALA A CA 1
ATOM 648 C C . ALA A 1 89 ? 10.615 4.573 -36.520 1.00 64.12 89 ALA A C 1
ATOM 650 O O . ALA A 1 89 ? 9.787 4.771 -37.410 1.00 64.12 89 ALA A O 1
ATOM 651 N N . THR A 1 90 ? 10.458 3.605 -35.610 1.00 78.56 90 THR A N 1
ATOM 652 C CA . THR A 1 90 ? 9.380 2.609 -35.674 1.00 78.56 90 THR A CA 1
ATOM 653 C C . THR A 1 90 ? 8.466 2.725 -34.459 1.00 78.56 90 THR A C 1
ATOM 655 O O . THR A 1 90 ? 8.615 1.995 -33.485 1.00 78.56 90 THR A O 1
ATOM 658 N N . LEU A 1 91 ? 7.496 3.637 -34.502 1.00 89.06 91 LEU A N 1
ATOM 659 C CA . LEU A 1 91 ? 6.434 3.704 -33.495 1.00 89.06 91 LEU A CA 1
ATOM 660 C C . LEU A 1 91 ? 5.330 2.704 -33.846 1.00 89.06 91 LEU A C 1
ATOM 662 O O . LEU A 1 91 ? 5.199 2.277 -34.992 1.00 89.06 91 LEU A O 1
ATOM 666 N N . VAL A 1 92 ? 4.515 2.312 -32.871 1.00 91.31 92 VAL A N 1
ATOM 667 C CA . VAL A 1 92 ? 3.390 1.397 -33.097 1.00 91.31 92 VAL A CA 1
ATOM 668 C C . VAL A 1 92 ? 2.106 1.895 -32.440 1.00 91.31 92 VAL A C 1
ATOM 670 O O . VAL A 1 92 ? 2.124 2.504 -31.371 1.00 91.31 92 VAL A O 1
ATOM 673 N N . THR A 1 93 ? 0.970 1.591 -33.064 1.00 91.94 93 THR A N 1
ATOM 674 C CA . THR A 1 93 ? -0.376 1.802 -32.506 1.00 91.94 93 THR A CA 1
ATOM 675 C C . THR A 1 93 ? -1.285 0.622 -32.855 1.00 91.94 93 THR A C 1
ATOM 677 O O . THR A 1 93 ? -0.943 -0.197 -33.707 1.00 91.94 93 THR A O 1
ATOM 680 N N . ALA A 1 94 ? -2.440 0.495 -32.207 1.00 89.31 94 ALA A N 1
ATOM 681 C CA . ALA A 1 94 ? -3.437 -0.531 -32.517 1.00 89.31 94 ALA A CA 1
ATOM 682 C C . ALA A 1 94 ? -4.819 0.102 -32.747 1.00 89.31 94 ALA A C 1
ATOM 684 O O . ALA A 1 94 ? -5.069 1.212 -32.267 1.00 89.31 94 ALA A O 1
ATOM 685 N N . PRO A 1 95 ? -5.746 -0.590 -33.436 1.00 85.31 95 PRO A N 1
ATOM 686 C CA . PRO A 1 95 ? -7.110 -0.098 -33.612 1.00 85.31 95 PRO A CA 1
ATOM 687 C C . PRO A 1 95 ? -7.764 0.264 -32.267 1.00 85.31 95 PRO A C 1
ATOM 689 O O . PRO A 1 95 ? -7.752 -0.534 -31.331 1.00 85.31 95 PRO A O 1
ATOM 692 N N . GLY A 1 96 ? -8.315 1.478 -32.166 1.00 86.00 96 GLY A N 1
ATOM 693 C CA . GLY A 1 96 ? -8.961 1.993 -30.951 1.00 86.00 96 GLY A CA 1
ATOM 694 C C . GLY A 1 96 ? -8.016 2.576 -29.890 1.00 86.00 96 GLY A C 1
ATOM 695 O O . GLY A 1 96 ? -8.486 3.014 -28.841 1.00 86.00 96 GLY A O 1
ATOM 696 N N . MET A 1 97 ? -6.699 2.608 -30.125 1.00 88.38 97 MET A N 1
ATOM 697 C CA . MET A 1 97 ? -5.760 3.293 -29.232 1.00 88.38 97 MET A CA 1
ATOM 698 C C . MET A 1 97 ? -5.690 4.791 -29.534 1.00 88.38 97 MET A C 1
ATOM 700 O O . MET A 1 97 ? -5.602 5.198 -30.685 1.00 88.38 97 MET A O 1
ATOM 704 N N . MET A 1 98 ? -5.660 5.602 -28.475 1.00 90.00 98 MET A N 1
ATOM 705 C CA . MET A 1 98 ? -5.472 7.061 -28.553 1.00 90.00 98 MET A CA 1
ATOM 706 C C . MET A 1 98 ? -4.010 7.489 -28.370 1.00 90.00 98 MET A C 1
ATOM 708 O O . MET A 1 98 ? -3.716 8.674 -28.222 1.00 90.00 98 MET A O 1
ATOM 712 N N . ARG A 1 99 ? -3.090 6.524 -28.277 1.00 91.69 99 ARG A N 1
ATOM 713 C CA . ARG A 1 99 ? -1.678 6.782 -28.013 1.00 91.69 99 ARG A CA 1
ATOM 714 C C . ARG A 1 99 ? -0.786 5.924 -28.889 1.00 91.69 99 ARG A C 1
ATOM 716 O O . ARG A 1 99 ? -1.145 4.788 -29.193 1.00 91.69 99 ARG A O 1
ATOM 723 N N . PHE A 1 100 ? 0.377 6.455 -29.243 1.00 92.12 100 PHE A N 1
ATOM 724 C CA . PHE A 1 100 ? 1.433 5.674 -29.873 1.00 92.12 100 PHE A CA 1
ATOM 725 C C . PHE A 1 100 ? 2.416 5.148 -28.825 1.00 92.12 100 PHE A C 1
ATOM 727 O O . PHE A 1 100 ? 2.583 5.699 -27.730 1.00 92.12 100 PHE A O 1
ATOM 734 N N . HIS A 1 101 ? 3.052 4.036 -29.164 1.00 92.50 101 HIS A N 1
ATOM 735 C CA . HIS A 1 101 ? 3.914 3.270 -28.281 1.00 92.50 101 HIS A CA 1
ATOM 736 C C . HIS A 1 101 ? 5.234 2.952 -28.976 1.00 92.50 101 HIS A C 1
ATOM 738 O O . HIS A 1 101 ? 5.302 2.880 -30.203 1.00 92.50 101 HIS A O 1
ATOM 744 N N . ARG A 1 102 ? 6.271 2.686 -28.183 1.00 88.81 102 ARG A N 1
ATOM 745 C CA . ARG A 1 102 ? 7.449 1.980 -28.689 1.00 88.81 102 ARG A CA 1
ATOM 746 C C . ARG A 1 102 ? 7.119 0.492 -28.901 1.00 88.81 102 ARG A C 1
ATOM 748 O O . ARG A 1 102 ? 6.303 -0.036 -28.133 1.00 88.81 102 ARG A O 1
ATOM 755 N N . PRO A 1 103 ? 7.732 -0.200 -29.878 1.00 87.50 103 PRO A N 1
ATOM 756 C CA . PRO A 1 103 ? 7.471 -1.617 -30.159 1.00 87.50 103 PRO A CA 1
ATOM 757 C C . PRO A 1 103 ? 7.652 -2.524 -28.933 1.00 87.50 103 PRO A C 1
ATOM 759 O O . PRO A 1 103 ? 6.913 -3.486 -28.738 1.00 87.50 103 PRO A O 1
ATOM 762 N N . GLU A 1 104 ? 8.611 -2.187 -28.074 1.00 83.81 104 GLU A N 1
ATOM 763 C CA . GLU A 1 104 ? 8.964 -2.905 -26.851 1.00 83.81 104 GLU A CA 1
ATOM 764 C C . GLU A 1 104 ? 8.077 -2.571 -25.638 1.00 83.81 104 GLU A C 1
ATOM 766 O O . GLU A 1 104 ? 8.277 -3.125 -24.553 1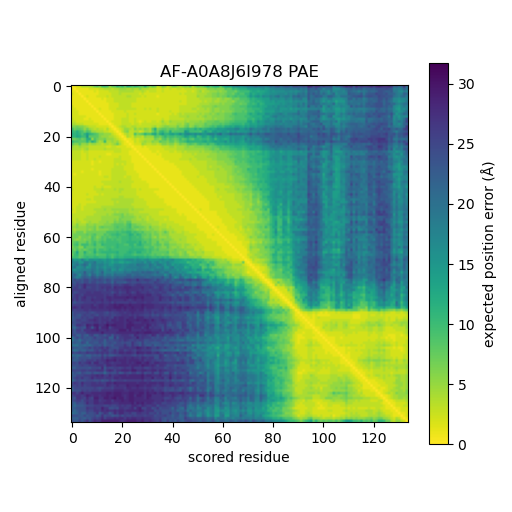.00 83.81 104 GLU A O 1
ATOM 771 N N . CYS A 1 105 ? 7.081 -1.690 -25.785 1.00 86.88 105 CYS A N 1
ATOM 772 C CA . CYS A 1 105 ? 6.234 -1.283 -24.671 1.00 86.88 105 CYS A CA 1
ATOM 773 C C . CYS A 1 105 ? 5.428 -2.479 -24.112 1.00 86.88 105 CYS A C 1
ATOM 775 O O . CYS A 1 105 ? 4.708 -3.156 -24.853 1.00 86.88 105 CYS A O 1
ATOM 777 N N . PRO A 1 106 ? 5.438 -2.721 -22.785 1.00 86.25 106 PRO A N 1
ATOM 778 C CA . PRO A 1 106 ? 4.674 -3.816 -22.183 1.00 86.25 106 PRO A CA 1
ATOM 779 C C . PRO A 1 106 ? 3.171 -3.765 -22.488 1.00 86.25 106 PRO A C 1
ATOM 781 O O . PRO A 1 106 ? 2.513 -4.800 -22.522 1.00 86.25 106 PRO A O 1
ATOM 784 N N . LEU A 1 107 ? 2.626 -2.568 -22.737 1.00 86.88 107 LEU A N 1
ATOM 785 C CA . LEU A 1 107 ? 1.200 -2.345 -22.995 1.00 86.88 107 LEU A CA 1
ATOM 786 C C . LEU A 1 107 ? 0.743 -2.750 -24.404 1.00 86.88 107 LEU A C 1
ATOM 788 O O . LEU A 1 107 ? -0.468 -2.867 -24.629 1.00 86.88 107 LEU A O 1
ATOM 792 N N . VAL A 1 108 ? 1.680 -2.961 -25.335 1.00 89.94 108 VAL A N 1
ATOM 793 C CA . VAL A 1 108 ? 1.396 -3.465 -26.689 1.00 89.94 108 VAL A CA 1
ATOM 794 C C . VAL A 1 108 ? 1.754 -4.939 -26.872 1.00 89.94 108 VAL A C 1
ATOM 796 O O . VAL A 1 108 ? 1.392 -5.538 -27.883 1.00 89.94 108 VAL A O 1
ATOM 799 N N . ARG A 1 109 ? 2.403 -5.562 -25.880 1.00 86.50 109 ARG A N 1
ATOM 800 C CA . ARG A 1 109 ? 2.764 -6.983 -25.921 1.00 86.50 109 ARG A CA 1
ATOM 801 C C . ARG A 1 109 ? 1.509 -7.849 -26.096 1.00 86.50 109 ARG A C 1
ATOM 803 O O . ARG A 1 109 ? 0.579 -7.777 -25.299 1.00 86.50 109 ARG A O 1
ATOM 810 N N . GLY A 1 110 ? 1.505 -8.678 -27.140 1.00 80.50 110 GLY A N 1
ATOM 811 C CA . GLY A 1 110 ? 0.399 -9.589 -27.455 1.00 80.50 110 GLY A CA 1
ATOM 812 C C . GLY A 1 110 ? -0.797 -8.947 -28.168 1.00 80.50 110 GLY A C 1
ATOM 813 O O . GLY A 1 110 ? -1.804 -9.622 -28.355 1.00 80.50 110 GLY A O 1
ATOM 814 N N . LYS A 1 111 ? -0.713 -7.672 -28.577 1.00 85.94 111 LYS A N 1
ATOM 815 C CA . LYS A 1 111 ? -1.745 -7.001 -29.385 1.00 85.94 111 LYS A CA 1
ATOM 816 C C . LYS A 1 111 ? -1.333 -6.943 -30.855 1.00 85.94 111 LYS A C 1
ATOM 818 O O . LYS A 1 111 ? -0.151 -6.828 -31.167 1.00 85.94 111 LYS A O 1
ATOM 823 N N . SER A 1 112 ? -2.312 -6.971 -31.758 1.00 86.62 112 SER A N 1
ATOM 824 C CA . SER A 1 112 ? -2.087 -6.697 -33.180 1.00 86.62 112 SER A CA 1
ATOM 825 C C . SER A 1 112 ? -1.815 -5.204 -33.369 1.00 86.62 112 SER A C 1
ATOM 827 O O . SER A 1 112 ? -2.741 -4.388 -33.335 1.00 86.62 112 SER A O 1
ATOM 829 N N . VAL A 1 113 ? -0.544 -4.850 -33.526 1.00 89.75 113 VAL A N 1
ATOM 830 C CA . VAL A 1 113 ? -0.109 -3.467 -33.716 1.00 89.75 113 VAL A CA 1
ATOM 831 C C . VAL A 1 113 ? 0.288 -3.198 -35.161 1.00 89.75 113 VAL A C 1
ATOM 833 O O . VAL A 1 113 ? 0.768 -4.082 -35.867 1.00 89.75 113 VAL A O 1
ATOM 836 N N . ARG A 1 114 ? 0.091 -1.956 -35.594 1.00 88.44 114 ARG A N 1
ATOM 837 C CA . ARG A 1 114 ? 0.543 -1.418 -36.872 1.00 88.44 114 ARG A CA 1
ATOM 838 C C . ARG A 1 114 ? 1.714 -0.473 -36.617 1.00 88.44 114 ARG A C 1
ATOM 840 O O . ARG A 1 114 ? 1.620 0.397 -35.751 1.00 88.44 114 ARG A O 1
ATOM 847 N N . ALA A 1 115 ? 2.783 -0.638 -37.391 1.00 87.94 115 ALA A N 1
ATOM 848 C CA . ALA A 1 115 ? 3.899 0.299 -37.410 1.00 87.94 115 ALA A CA 1
ATOM 849 C C . ALA A 1 115 ? 3.473 1.644 -38.014 1.00 87.94 115 ALA A C 1
ATOM 851 O O . ALA A 1 115 ? 2.701 1.692 -38.976 1.00 87.94 115 ALA A O 1
ATOM 852 N N . MET A 1 116 ? 3.980 2.726 -37.442 1.00 85.94 116 MET A N 1
ATOM 853 C CA . MET A 1 116 ? 3.717 4.093 -37.863 1.00 85.94 116 MET A CA 1
ATOM 854 C C . MET A 1 116 ? 4.974 4.946 -37.710 1.00 85.94 116 MET A C 1
ATOM 856 O O . MET A 1 116 ? 5.783 4.715 -36.809 1.00 85.94 116 MET A O 1
ATOM 860 N N . SER A 1 117 ? 5.130 5.941 -38.580 1.00 83.69 117 SER A N 1
ATOM 861 C CA . SER A 1 117 ? 6.217 6.907 -38.442 1.00 83.69 117 SER A CA 1
ATOM 862 C C . SER A 1 117 ? 5.873 7.982 -37.396 1.00 83.69 117 SER A C 1
ATOM 864 O O . SER A 1 117 ? 4.694 8.208 -37.100 1.00 83.69 117 SER A O 1
ATOM 866 N N . PRO A 1 118 ? 6.875 8.697 -36.851 1.00 80.31 118 PRO A N 1
ATOM 867 C CA . PRO A 1 118 ? 6.638 9.864 -35.999 1.00 80.31 118 PRO A CA 1
ATOM 868 C C . PRO A 1 118 ? 5.784 10.946 -36.672 1.00 80.31 118 PRO A C 1
ATOM 870 O O . PRO A 1 118 ? 4.918 11.531 -36.026 1.00 80.31 118 PRO A O 1
ATOM 873 N N . ALA A 1 119 ? 5.969 11.161 -37.979 1.00 79.81 119 ALA A N 1
ATOM 874 C CA . ALA A 1 119 ? 5.172 12.112 -38.752 1.00 79.81 119 ALA A CA 1
ATOM 875 C C . ALA A 1 119 ? 3.693 11.690 -38.827 1.00 79.81 119 ALA A C 1
ATOM 877 O O . ALA A 1 119 ? 2.802 12.519 -38.633 1.00 79.81 119 ALA A O 1
ATOM 878 N N . ASP A 1 120 ? 3.427 10.393 -39.019 1.00 83.06 120 ASP A N 1
ATOM 879 C CA . ASP A 1 120 ? 2.062 9.859 -39.037 1.00 83.06 120 ASP A CA 1
ATOM 880 C C . ASP A 1 120 ? 1.391 9.996 -37.665 1.00 83.06 120 ASP A C 1
ATOM 882 O O . ASP A 1 120 ? 0.208 10.325 -37.590 1.00 83.06 120 ASP A O 1
ATOM 886 N N . ALA A 1 121 ? 2.142 9.795 -36.576 1.00 83.19 121 ALA A N 1
ATOM 887 C CA . ALA A 1 121 ? 1.632 9.928 -35.212 1.00 83.19 121 ALA A CA 1
ATOM 888 C C . ALA A 1 121 ? 1.193 11.359 -34.891 1.00 83.19 121 ALA A C 1
ATOM 890 O O . ALA A 1 121 ? 0.112 11.552 -34.334 1.00 83.19 121 ALA A O 1
ATOM 891 N N . SER A 1 122 ? 1.985 12.350 -35.311 1.00 80.44 122 SER A N 1
ATOM 892 C CA . SER A 1 122 ? 1.617 13.762 -35.195 1.00 80.44 122 SER A CA 1
ATOM 893 C C . SER A 1 122 ? 0.404 14.114 -36.060 1.00 80.44 122 SER A C 1
ATOM 895 O O . SER A 1 122 ? -0.478 14.832 -35.603 1.00 80.44 122 SER A O 1
ATOM 897 N N . SER A 1 123 ? 0.319 13.584 -37.286 1.00 80.31 123 SER A N 1
ATOM 898 C CA . SER A 1 123 ? -0.819 13.844 -38.183 1.00 80.31 123 SER A CA 1
ATOM 899 C C . SER A 1 123 ? -2.139 13.219 -37.706 1.00 80.31 123 SER A C 1
ATOM 901 O O . SER A 1 123 ? -3.211 13.731 -38.015 1.00 80.31 123 SER A O 1
ATOM 903 N N . ALA A 1 124 ? -2.060 12.127 -36.941 1.00 81.69 124 ALA A N 1
ATOM 904 C CA . ALA A 1 124 ? -3.203 11.396 -36.399 1.00 81.69 124 ALA A CA 1
ATOM 905 C C . ALA A 1 124 ? -3.639 11.876 -35.000 1.00 81.69 124 ALA A C 1
ATOM 907 O O . ALA A 1 124 ? -4.507 11.245 -34.398 1.00 81.69 124 ALA A O 1
ATOM 908 N N . ASP A 1 125 ? -3.030 12.951 -34.482 1.00 86.06 125 ASP A N 1
ATOM 909 C CA . ASP A 1 125 ? -3.281 13.523 -33.149 1.00 86.06 125 ASP A CA 1
ATOM 910 C C . ASP A 1 125 ? -3.177 12.489 -32.006 1.00 86.06 125 ASP A C 1
ATOM 912 O O . ASP A 1 125 ? -3.924 12.492 -31.025 1.00 86.06 125 ASP A O 1
ATOM 916 N N . LEU A 1 126 ? -2.247 11.537 -32.151 1.00 87.88 126 LEU A N 1
ATOM 917 C CA . LEU A 1 126 ? -1.998 10.498 -31.156 1.00 87.88 126 LEU A CA 1
ATOM 918 C C . LEU A 1 126 ? -0.969 10.991 -30.139 1.00 87.88 126 LEU A C 1
ATOM 920 O O . LEU A 1 126 ? 0.136 11.397 -30.495 1.00 87.88 126 LEU A O 1
ATOM 924 N N . ALA A 1 127 ? -1.296 10.885 -28.852 1.00 89.06 127 ALA A N 1
ATOM 925 C CA . ALA A 1 127 ? -0.370 11.258 -27.785 1.00 89.06 127 ALA A CA 1
ATOM 926 C C . ALA A 1 127 ? 0.664 10.152 -27.500 1.00 89.06 127 ALA A C 1
ATOM 928 O O . ALA A 1 127 ? 0.395 8.962 -27.681 1.00 89.06 127 ALA A O 1
ATOM 929 N N . THR A 1 128 ? 1.832 10.515 -26.968 1.00 90.00 128 THR A N 1
ATOM 930 C CA . THR A 1 128 ? 2.806 9.532 -26.469 1.00 90.00 128 THR A CA 1
ATOM 931 C C . THR A 1 128 ? 2.216 8.739 -25.300 1.00 90.00 128 THR A C 1
ATOM 933 O O . THR A 1 128 ? 1.515 9.266 -24.431 1.00 90.00 128 THR A O 1
ATOM 936 N N . CYS A 1 129 ? 2.497 7.440 -25.241 1.00 90.31 129 CYS A N 1
ATOM 937 C CA . CYS A 1 129 ? 2.222 6.642 -24.053 1.00 90.31 129 CYS A CA 1
ATOM 938 C C . CYS A 1 129 ? 3.092 7.082 -22.862 1.00 90.31 129 CYS A C 1
ATOM 940 O O . CYS A 1 129 ? 4.313 7.026 -22.950 1.00 90.31 129 CYS A O 1
ATOM 942 N N . GLY A 1 130 ? 2.486 7.376 -21.707 1.00 85.56 130 GLY A N 1
ATOM 943 C CA . GLY A 1 130 ? 3.232 7.782 -20.504 1.00 85.56 130 GLY A CA 1
ATOM 944 C C . GLY A 1 130 ? 4.224 6.737 -19.962 1.00 85.56 130 GLY A C 1
ATOM 945 O O . GLY A 1 130 ? 5.145 7.099 -19.248 1.00 85.56 130 GLY A O 1
ATOM 946 N N . VAL A 1 131 ? 4.081 5.453 -20.326 1.00 85.25 131 VAL A N 1
ATOM 947 C CA . VAL A 1 131 ? 5.073 4.393 -20.020 1.00 85.25 131 VAL A CA 1
ATOM 948 C C . VAL A 1 131 ? 6.246 4.403 -21.008 1.00 85.25 131 VAL A C 1
ATOM 950 O O . VAL A 1 131 ? 7.310 3.884 -20.709 1.00 85.25 131 VAL A O 1
ATOM 953 N N . CYS A 1 132 ? 6.042 4.941 -22.211 1.00 84.19 132 CYS A N 1
ATOM 954 C CA . CYS A 1 132 ? 7.088 5.094 -23.226 1.00 84.19 132 CYS A CA 1
ATOM 955 C C . CYS A 1 132 ? 7.839 6.431 -23.110 1.00 84.19 132 CYS A C 1
ATOM 957 O O . CYS A 1 132 ? 8.880 6.584 -23.748 1.00 84.19 132 CYS A O 1
ATOM 959 N N . GLU A 1 133 ? 7.274 7.392 -22.372 1.00 78.88 133 GLU A N 1
ATOM 960 C CA . GLU A 1 133 ? 7.854 8.709 -22.082 1.00 78.88 133 GLU A CA 1
ATOM 961 C C . GLU A 1 133 ? 8.735 8.703 -20.821 1.00 78.88 133 GLU A C 1
ATOM 963 O O . GLU A 1 133 ? 9.694 9.466 -20.746 1.00 78.88 133 GLU A O 1
ATOM 968 N N . SER A 1 134 ? 8.417 7.837 -19.851 1.00 55.66 134 SER A N 1
ATOM 969 C CA . SER A 1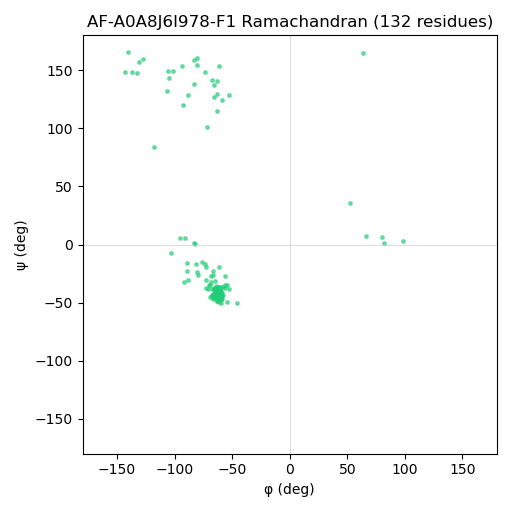 134 ? 9.177 7.628 -18.608 1.00 55.66 134 SER A CA 1
ATOM 970 C C . SER A 1 134 ? 10.432 6.788 -18.805 1.00 55.66 134 SER A C 1
ATOM 972 O O . SER A 1 134 ? 11.451 7.101 -18.154 1.00 55.66 134 SER A O 1
#

Solvent-accessible surface area (backbone atoms only — not comparable to full-atom values): 7406 Å² total; per-residue (Å²): 85,40,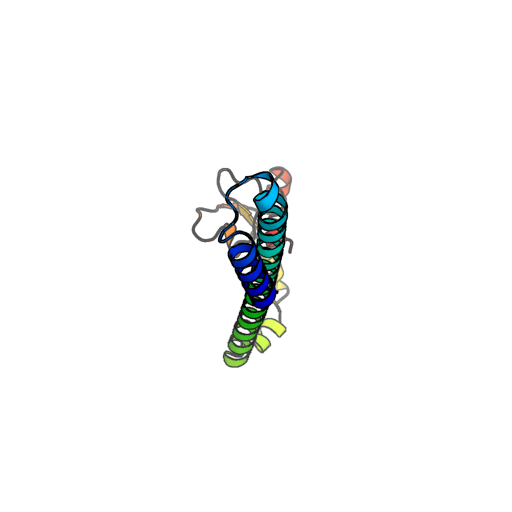69,57,13,52,52,44,30,53,49,22,52,56,67,33,62,89,55,90,49,65,84,69,31,50,64,29,53,55,45,28,54,53,17,48,52,38,25,50,53,29,50,54,53,50,50,53,51,49,54,51,50,50,55,50,50,53,53,47,52,53,51,53,50,30,53,76,67,51,43,53,62,62,61,70,66,51,77,52,73,70,57,51,49,57,55,62,54,41,28,26,35,40,93,93,56,70,39,36,34,47,75,83,35,80,90,52,65,96,54,83,63,46,80,39,42,64,68,55,37,62,76,67,72,38,41,78,31,71,81,71,74,107